Protein AF-A0A7J9FL46-F1 (afdb_monomer)

Solvent-accessible surface area (backbone atoms only — not comparable to full-atom values): 5377 Å² total; per-residue (Å²): 137,85,83,79,82,79,79,81,72,77,79,71,74,87,61,84,74,80,79,84,47,72,70,57,53,53,50,51,51,49,52,52,52,51,47,53,72,69,40,83,39,56,48,100,88,47,71,39,90,67,45,51,58,54,52,26,53,54,43,42,71,78,39,67,85,64,78,64,39,36,71,70,52,47,57,55,47,55,62,45,66,76,71,109

Structure (mmCIF, N/CA/C/O backbone):
data_AF-A0A7J9FL46-F1
#
_entry.id   AF-A0A7J9FL46-F1
#
loop_
_atom_site.group_PDB
_atom_site.id
_atom_site.type_symbol
_atom_site.label_atom_id
_atom_site.label_alt_id
_atom_site.label_comp_id
_atom_site.label_asym_id
_atom_site.label_entity_id
_atom_site.label_seq_id
_atom_site.pdbx_PDB_ins_code
_atom_site.Cartn_x
_atom_site.Cartn_y
_atom_site.Cartn_z
_atom_site.occupancy
_atom_site.B_iso_or_equiv
_atom_site.auth_seq_id
_atom_site.auth_comp_id
_atom_site.auth_asym_id
_atom_site.auth_atom_id
_atom_site.pdbx_PDB_model_num
ATOM 1 N N . SER A 1 1 ? 7.532 23.069 -48.712 1.00 44.94 1 SER A N 1
ATOM 2 C CA . SER A 1 1 ? 7.635 23.656 -47.360 1.00 44.94 1 SER A CA 1
ATOM 3 C C . SER A 1 1 ? 7.168 22.614 -46.355 1.00 44.94 1 SER A C 1
ATOM 5 O O . SER A 1 1 ? 5.975 22.418 -46.180 1.00 44.94 1 SER A O 1
ATOM 7 N N . GLY A 1 2 ? 8.108 21.838 -45.808 1.00 42.06 2 GLY A N 1
ATOM 8 C CA . GLY A 1 2 ? 7.809 20.711 -44.921 1.00 42.06 2 GLY A CA 1
ATOM 9 C C . GLY A 1 2 ? 7.612 21.169 -43.478 1.00 42.06 2 GLY A C 1
ATOM 10 O O . GLY A 1 2 ? 8.485 21.827 -42.920 1.00 42.06 2 GLY A O 1
ATOM 11 N N . PHE A 1 3 ? 6.474 20.819 -42.884 1.00 47.38 3 PHE A N 1
ATOM 12 C CA . PHE A 1 3 ? 6.246 20.945 -41.449 1.00 47.38 3 PHE A CA 1
ATOM 13 C C . PHE A 1 3 ? 6.819 19.707 -40.752 1.00 47.38 3 PHE A C 1
ATOM 15 O O . PHE A 1 3 ? 6.264 18.616 -40.852 1.00 47.38 3 PHE A O 1
ATOM 22 N N . SER A 1 4 ? 7.939 19.876 -40.051 1.00 55.12 4 SER A N 1
ATOM 23 C CA . SER A 1 4 ? 8.497 18.850 -39.170 1.00 55.12 4 SER A CA 1
ATOM 24 C C . SER A 1 4 ? 7.793 18.919 -37.816 1.00 55.12 4 SER A C 1
ATOM 26 O O . SER A 1 4 ? 8.068 19.811 -37.016 1.00 55.12 4 SER A O 1
ATOM 28 N N . GLN A 1 5 ? 6.878 17.982 -37.552 1.00 52.84 5 GLN A N 1
ATOM 29 C CA . GLN A 1 5 ? 6.368 17.740 -36.201 1.00 52.84 5 GLN A CA 1
ATOM 30 C C . GLN A 1 5 ? 7.506 17.192 -35.336 1.00 52.84 5 GLN A C 1
ATOM 32 O O . GLN A 1 5 ? 7.963 16.063 -35.512 1.00 52.84 5 GLN A O 1
ATOM 37 N N . SER A 1 6 ? 7.972 18.000 -34.389 1.00 47.59 6 SER A N 1
ATOM 38 C CA . SER A 1 6 ? 8.874 17.560 -33.335 1.00 47.59 6 SER A CA 1
ATOM 39 C C . SER A 1 6 ? 8.093 16.728 -32.318 1.00 47.59 6 SER A C 1
ATOM 41 O O . SER A 1 6 ? 7.332 17.240 -31.499 1.00 47.59 6 SER A O 1
ATOM 43 N N . SER A 1 7 ? 8.290 15.411 -32.360 1.00 51.59 7 SER A N 1
ATOM 44 C CA . SER A 1 7 ? 7.869 14.510 -31.290 1.00 51.59 7 SER A CA 1
ATOM 45 C C . SER A 1 7 ? 8.602 14.894 -30.007 1.00 51.59 7 SER A C 1
ATOM 47 O O . SER A 1 7 ? 9.786 14.598 -29.836 1.00 51.59 7 SER A O 1
ATOM 49 N N . VAL A 1 8 ? 7.896 15.562 -29.095 1.00 49.28 8 VAL A N 1
ATOM 50 C CA . VAL A 1 8 ? 8.347 15.803 -27.723 1.00 49.28 8 VAL A CA 1
ATOM 51 C C . VAL A 1 8 ? 8.404 14.473 -26.978 1.00 49.28 8 VAL A C 1
ATOM 53 O O . VAL A 1 8 ? 7.499 14.079 -26.249 1.00 49.28 8 VAL A O 1
ATOM 56 N N . HIS A 1 9 ? 9.494 13.739 -27.169 1.00 47.44 9 HIS A N 1
ATOM 57 C CA . HIS A 1 9 ? 9.836 12.650 -26.278 1.00 47.44 9 HIS A CA 1
ATOM 58 C C . HIS A 1 9 ? 10.343 13.301 -24.990 1.00 47.44 9 HIS A C 1
ATOM 60 O O . HIS A 1 9 ? 11.501 13.710 -24.909 1.00 47.44 9 HIS A O 1
ATOM 66 N N . SER A 1 10 ? 9.462 13.462 -23.995 1.00 50.44 10 SER A N 1
ATOM 67 C CA . SER A 1 10 ? 9.893 13.799 -22.641 1.00 50.44 10 SER A CA 1
ATOM 68 C C . SER A 1 10 ? 10.953 12.781 -22.240 1.00 50.44 10 SER A C 1
ATOM 70 O O . SER A 1 10 ? 10.649 11.614 -21.987 1.00 50.44 10 SER A O 1
ATOM 72 N N . GLN A 1 11 ? 12.210 13.219 -22.200 1.00 53.12 11 GLN A N 1
ATOM 73 C CA . GLN A 1 11 ? 13.288 12.487 -21.562 1.00 53.12 11 GLN A CA 1
ATOM 74 C C . GLN A 1 11 ? 12.976 12.440 -20.064 1.00 53.12 11 GLN A C 1
ATOM 76 O O . GLN A 1 11 ? 13.504 13.213 -19.272 1.00 53.12 11 GLN A O 1
ATOM 81 N N . SER A 1 12 ? 12.101 11.519 -19.655 1.00 51.16 12 SER A N 1
ATOM 82 C CA . SER A 1 12 ? 12.124 11.044 -18.282 1.00 51.16 12 SER A CA 1
ATOM 83 C C . SER A 1 12 ? 13.479 10.371 -18.116 1.00 51.16 12 SER A C 1
ATOM 85 O O . SER A 1 12 ? 13.786 9.419 -18.844 1.00 51.16 12 SER A O 1
ATOM 87 N N . SER A 1 13 ? 14.299 10.922 -17.228 1.00 47.75 13 SER A N 1
ATOM 88 C CA . SER A 1 13 ? 15.618 10.427 -16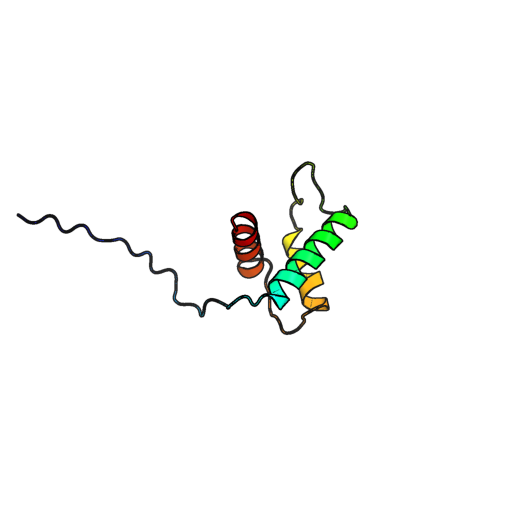.857 1.00 47.75 13 SER A CA 1
ATOM 89 C C . SER A 1 13 ? 15.669 8.898 -16.895 1.00 47.75 13 SER A C 1
ATOM 91 O O . SER A 1 13 ? 14.840 8.202 -16.304 1.00 47.75 13 SER A O 1
ATOM 93 N N . ARG A 1 14 ? 16.655 8.359 -17.620 1.00 53.56 14 ARG A N 1
ATOM 94 C CA . ARG A 1 14 ? 16.980 6.926 -17.646 1.00 53.56 14 ARG A CA 1
ATOM 95 C C . ARG A 1 14 ? 17.605 6.512 -16.310 1.00 53.56 14 ARG A C 1
ATOM 97 O O . ARG A 1 14 ? 18.709 5.988 -16.272 1.00 53.56 14 ARG A O 1
ATOM 104 N N . GLY A 1 15 ? 16.908 6.759 -15.203 1.00 54.38 15 GLY A N 1
ATOM 105 C CA . GLY A 1 15 ? 17.124 5.987 -13.994 1.00 54.38 15 GLY A CA 1
ATOM 106 C C . GLY A 1 15 ? 16.782 4.541 -14.327 1.00 54.38 15 GLY A C 1
ATOM 107 O O . GLY A 1 15 ? 15.790 4.280 -15.013 1.00 54.38 15 GLY A O 1
ATOM 108 N N . THR A 1 16 ? 17.608 3.595 -13.895 1.00 53.50 16 THR A N 1
ATOM 109 C CA . THR A 1 16 ? 17.289 2.166 -13.939 1.00 53.50 16 THR A CA 1
ATOM 110 C C . THR A 1 16 ? 15.889 1.967 -13.364 1.00 53.50 16 THR A C 1
ATOM 112 O O . THR A 1 16 ? 15.697 2.043 -12.150 1.00 53.50 16 THR A O 1
ATOM 115 N N . LYS A 1 17 ? 14.885 1.771 -14.233 1.00 65.00 17 LYS A N 1
ATOM 116 C CA . LYS A 1 17 ? 13.509 1.506 -13.806 1.00 65.00 17 LYS A CA 1
ATOM 117 C C . LYS A 1 17 ? 13.570 0.231 -12.981 1.00 65.00 17 LYS A C 1
ATOM 119 O O . LYS A 1 17 ? 13.832 -0.841 -13.528 1.00 65.00 17 LYS A O 1
ATOM 124 N N . ARG A 1 18 ? 13.393 0.345 -11.661 1.00 73.31 18 ARG A N 1
ATOM 125 C CA . ARG A 1 18 ? 13.359 -0.822 -10.781 1.00 73.31 18 ARG A CA 1
ATOM 126 C C . ARG A 1 18 ? 12.273 -1.757 -11.303 1.00 73.31 18 ARG A C 1
ATOM 128 O O . ARG A 1 18 ? 11.097 -1.391 -11.328 1.00 73.31 18 ARG A O 1
ATOM 135 N N . LYS A 1 19 ? 12.687 -2.943 -11.750 1.00 80.88 19 LYS A N 1
ATOM 136 C CA . LYS A 1 19 ? 11.764 -3.993 -12.168 1.00 80.88 19 LYS A CA 1
ATOM 137 C C . LYS A 1 19 ? 11.048 -4.494 -10.919 1.00 80.88 19 LYS A C 1
ATOM 139 O O . LYS A 1 19 ? 11.692 -4.908 -9.952 1.00 80.88 19 LYS A O 1
ATOM 144 N N . TRP A 1 20 ? 9.727 -4.384 -10.926 1.00 87.31 20 TRP A N 1
ATOM 145 C CA . TRP A 1 20 ? 8.891 -5.052 -9.943 1.00 87.31 20 TRP A CA 1
ATOM 146 C C . TRP A 1 20 ? 8.777 -6.514 -10.342 1.00 87.31 20 TRP A C 1
ATOM 148 O O . TRP A 1 20 ? 8.753 -6.842 -11.526 1.00 87.31 20 TRP A O 1
ATOM 158 N N . VAL A 1 21 ? 8.818 -7.381 -9.341 1.00 88.81 21 VAL A N 1
ATOM 159 C CA . VAL A 1 21 ? 8.690 -8.825 -9.522 1.00 88.81 21 VAL A CA 1
ATOM 160 C C . VAL A 1 21 ? 7.403 -9.259 -8.829 1.00 88.81 21 VAL A C 1
ATOM 162 O O . VAL A 1 21 ? 7.099 -8.680 -7.781 1.00 88.81 21 VAL A O 1
ATOM 165 N N . PRO A 1 22 ? 6.702 -10.297 -9.320 1.00 91.25 22 PRO A N 1
ATOM 166 C CA . PRO A 1 22 ? 5.402 -10.700 -8.778 1.00 91.25 22 PRO A CA 1
ATOM 167 C C . PRO A 1 22 ? 5.405 -10.909 -7.261 1.00 91.25 22 PRO A C 1
ATOM 169 O O . PRO A 1 22 ? 4.475 -10.512 -6.572 1.00 91.25 22 PRO A O 1
ATOM 172 N N . LYS A 1 23 ? 6.505 -11.442 -6.710 1.00 90.94 23 LYS A N 1
ATOM 173 C CA . LYS A 1 23 ? 6.676 -11.606 -5.260 1.00 90.94 23 LYS A CA 1
ATOM 174 C C . LYS A 1 23 ? 6.584 -10.280 -4.491 1.00 90.94 23 LYS A C 1
ATOM 176 O O . LYS A 1 23 ? 5.962 -10.240 -3.441 1.00 90.94 23 LYS A O 1
ATOM 181 N N . LYS A 1 24 ? 7.189 -9.201 -5.001 1.00 90.88 24 LYS A N 1
ATOM 182 C CA . LYS A 1 24 ? 7.137 -7.875 -4.361 1.00 90.88 24 LYS A CA 1
ATOM 183 C C . LYS A 1 24 ? 5.751 -7.251 -4.473 1.00 90.88 24 LYS A C 1
ATOM 185 O O . LYS A 1 24 ? 5.314 -6.618 -3.520 1.00 90.88 24 LYS A O 1
ATOM 190 N N . ASP A 1 25 ? 5.082 -7.436 -5.610 1.00 93.12 25 ASP A N 1
ATOM 191 C CA . ASP A 1 25 ? 3.711 -6.955 -5.799 1.00 93.12 25 ASP A CA 1
ATOM 192 C C . ASP A 1 25 ? 2.748 -7.673 -4.847 1.00 93.12 25 ASP A C 1
ATOM 194 O O . ASP A 1 25 ? 1.972 -7.017 -4.159 1.00 93.12 25 ASP A O 1
ATOM 198 N N . ALA A 1 26 ? 2.875 -8.996 -4.705 1.00 94.56 26 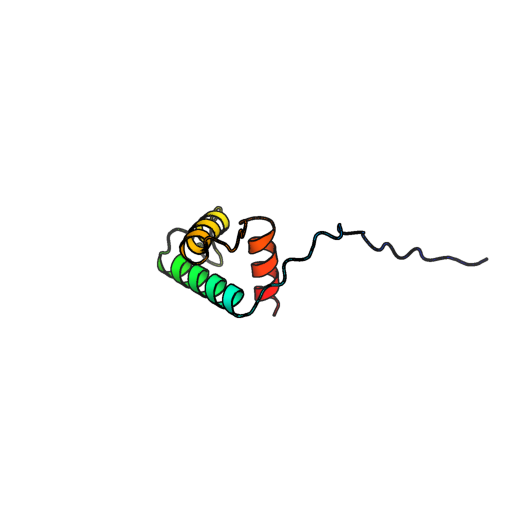ALA A N 1
ATOM 199 C CA . ALA A 1 26 ? 2.097 -9.774 -3.744 1.00 94.56 26 ALA A CA 1
ATOM 200 C C . ALA A 1 26 ? 2.321 -9.302 -2.297 1.00 94.56 26 ALA A C 1
ATOM 202 O O . ALA A 1 26 ? 1.356 -9.123 -1.559 1.00 94.56 26 ALA A O 1
ATOM 203 N N . THR A 1 27 ? 3.571 -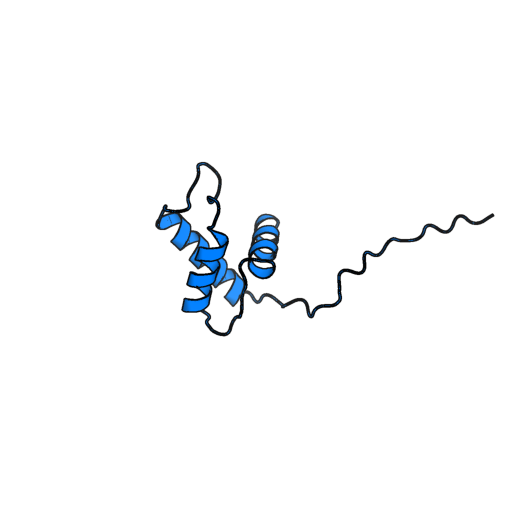9.038 -1.894 1.00 95.69 27 THR A N 1
ATOM 204 C CA . THR A 1 27 ? 3.860 -8.484 -0.561 1.00 95.69 27 THR A CA 1
ATOM 205 C C . THR A 1 27 ? 3.258 -7.091 -0.376 1.00 95.69 27 THR A C 1
ATOM 207 O O . THR A 1 27 ? 2.677 -6.821 0.668 1.00 95.69 27 THR A O 1
ATOM 210 N N . LEU A 1 28 ? 3.350 -6.211 -1.379 1.00 95.56 28 LEU A N 1
ATOM 211 C CA . LEU A 1 28 ? 2.737 -4.882 -1.319 1.00 95.56 28 LEU A CA 1
ATOM 212 C C . LEU A 1 28 ? 1.215 -4.977 -1.138 1.00 95.56 28 LEU A C 1
ATOM 214 O O . LEU A 1 28 ? 0.667 -4.290 -0.280 1.00 95.56 28 LEU A O 1
ATOM 218 N N . VAL A 1 29 ? 0.544 -5.840 -1.906 1.00 95.50 29 VAL A N 1
ATOM 219 C CA . VAL A 1 29 ? -0.905 -6.061 -1.788 1.00 95.50 29 VAL A CA 1
ATOM 220 C C . VAL A 1 29 ? -1.263 -6.621 -0.411 1.00 95.50 29 VAL A C 1
ATOM 222 O O . VAL A 1 29 ? -2.199 -6.120 0.207 1.00 95.50 29 VAL A O 1
ATOM 225 N N . ALA A 1 30 ? -0.496 -7.583 0.109 1.00 96.75 30 ALA A N 1
ATOM 226 C CA . ALA A 1 30 ? -0.702 -8.114 1.456 1.00 96.75 30 ALA A CA 1
ATOM 227 C C . ALA A 1 30 ? -0.596 -7.012 2.526 1.00 96.75 30 ALA A C 1
ATOM 229 O O . ALA A 1 30 ? -1.527 -6.833 3.305 1.00 96.75 30 ALA A O 1
ATOM 230 N N . CYS A 1 31 ? 0.455 -6.183 2.490 1.00 96.25 31 CYS A N 1
ATOM 231 C CA . CYS A 1 31 ? 0.594 -5.062 3.424 1.00 96.25 31 CYS A CA 1
ATOM 232 C C . CYS A 1 31 ? -0.548 -4.038 3.301 1.00 96.25 31 CYS A C 1
ATOM 234 O O . CYS A 1 31 ? -0.948 -3.448 4.300 1.00 96.25 31 CYS A O 1
ATOM 236 N N . MET A 1 32 ? -1.092 -3.815 2.099 1.00 96.00 32 MET A N 1
ATOM 237 C CA . MET A 1 32 ? -2.260 -2.944 1.906 1.00 96.00 32 MET A CA 1
ATOM 238 C C . MET A 1 32 ? -3.534 -3.529 2.524 1.00 96.00 32 MET A C 1
ATOM 240 O O . MET A 1 32 ? -4.323 -2.775 3.093 1.00 96.00 32 MET A O 1
ATOM 244 N N . VAL A 1 33 ? -3.733 -4.845 2.428 1.00 95.88 33 VAL A N 1
ATOM 245 C CA . VAL A 1 33 ? -4.851 -5.549 3.075 1.00 95.88 33 VAL A CA 1
ATOM 246 C C . VAL A 1 33 ? -4.711 -5.484 4.594 1.00 95.88 33 VAL A C 1
ATOM 248 O 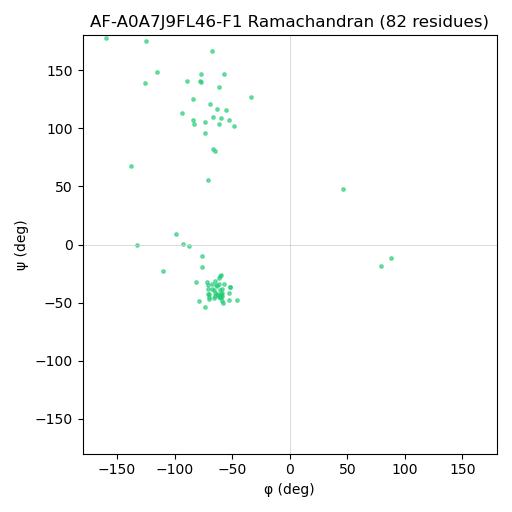O . VAL A 1 33 ? -5.664 -5.115 5.276 1.00 95.88 33 VAL A O 1
ATOM 251 N N . ASP A 1 34 ? -3.517 -5.745 5.124 1.00 96.12 34 ASP A N 1
ATOM 252 C CA . ASP A 1 34 ? -3.245 -5.651 6.560 1.00 96.12 34 ASP A CA 1
ATOM 253 C C . ASP A 1 34 ? -3.488 -4.230 7.082 1.00 96.12 34 ASP A C 1
ATOM 255 O O . ASP A 1 34 ? -4.180 -4.039 8.082 1.00 96.12 34 ASP A O 1
ATOM 259 N N . LEU A 1 35 ? -3.005 -3.213 6.360 1.00 95.69 35 LEU A N 1
ATOM 260 C CA . LEU A 1 35 ? -3.236 -1.810 6.704 1.00 95.69 35 LEU A CA 1
ATOM 261 C C . LEU A 1 35 ? -4.729 -1.453 6.709 1.00 95.69 35 LEU A C 1
ATOM 263 O O . LEU A 1 35 ? -5.183 -0.711 7.583 1.00 95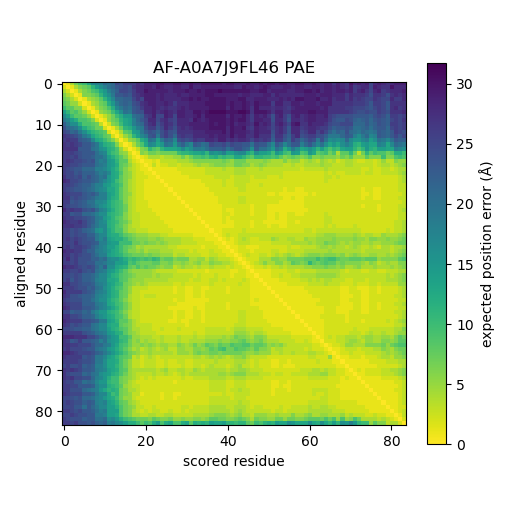.69 35 LEU A O 1
ATOM 267 N N . HIS A 1 36 ? -5.492 -1.985 5.751 1.00 95.12 36 HIS A N 1
ATOM 268 C CA . HIS A 1 36 ? -6.939 -1.807 5.702 1.00 95.12 36 HIS A CA 1
ATOM 269 C C . HIS A 1 36 ? -7.636 -2.467 6.895 1.00 95.12 36 HIS A C 1
ATOM 271 O O . HIS A 1 36 ? -8.535 -1.868 7.483 1.00 95.12 36 HIS A O 1
ATOM 277 N N . ASN A 1 37 ? -7.207 -3.666 7.286 1.00 95.50 37 ASN A N 1
ATOM 278 C CA . ASN A 1 37 ? -7.779 -4.394 8.418 1.00 95.50 37 ASN A CA 1
ATOM 279 C C . ASN A 1 37 ? -7.496 -3.706 9.760 1.00 95.50 37 ASN A C 1
ATOM 281 O O . ASN A 1 37 ? -8.346 -3.722 10.645 1.00 95.50 37 ASN A O 1
ATOM 285 N N . VAL A 1 38 ? -6.336 -3.055 9.901 1.00 93.94 38 VAL A N 1
ATOM 286 C CA . VAL A 1 38 ? -6.006 -2.230 11.077 1.00 93.94 38 VAL A CA 1
ATOM 287 C C . VAL A 1 38 ? -6.926 -1.007 11.186 1.00 93.94 38 VAL A C 1
ATOM 289 O O . VAL A 1 38 ? -7.212 -0.535 12.284 1.00 93.94 38 VAL A O 1
ATOM 292 N N . GLY A 1 39 ? -7.393 -0.459 10.062 1.00 93.44 39 GLY A N 1
ATOM 293 C CA . GLY A 1 39 ? -8.395 0.609 10.037 1.00 93.44 39 GLY A CA 1
ATOM 294 C C . GLY A 1 39 ? -7.874 2.022 10.325 1.00 93.44 39 GLY A C 1
ATOM 295 O O . GLY A 1 39 ? -8.518 2.996 9.930 1.00 93.44 39 GLY A O 1
ATOM 296 N N . THR A 1 40 ? -6.690 2.174 10.929 1.00 92.94 40 THR A N 1
ATOM 297 C CA . THR A 1 40 ? -6.099 3.477 11.306 1.00 92.94 40 THR A CA 1
ATOM 298 C C . THR A 1 40 ? -6.038 4.467 10.142 1.00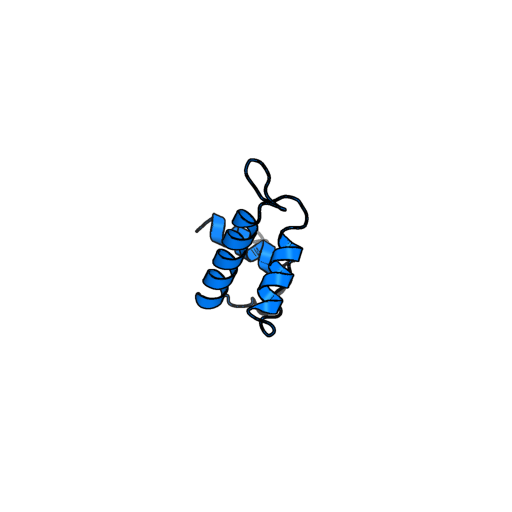 92.94 40 THR A C 1
ATOM 300 O O . THR A 1 40 ? -6.363 5.649 10.292 1.00 92.94 40 THR A O 1
ATOM 303 N N . PHE A 1 41 ? -5.660 3.983 8.957 1.00 94.06 41 PHE A N 1
ATOM 304 C CA . PHE A 1 41 ? -5.524 4.804 7.757 1.00 94.06 41 PHE A CA 1
ATOM 305 C C . PHE A 1 41 ? -6.735 4.722 6.826 1.00 94.06 41 PHE A C 1
ATOM 307 O O . PHE A 1 41 ? -6.664 5.266 5.730 1.00 94.06 41 PHE A O 1
ATOM 314 N N . ASN A 1 42 ? -7.854 4.111 7.216 1.00 94.19 42 ASN A N 1
ATOM 315 C CA . ASN A 1 42 ? -9.029 4.036 6.346 1.00 94.19 42 ASN A CA 1
ATOM 316 C C . ASN A 1 42 ? -9.787 5.371 6.324 1.00 94.19 42 ASN A C 1
ATOM 318 O O . ASN A 1 42 ? -9.944 6.042 7.349 1.00 94.19 42 ASN A O 1
ATOM 322 N N . ALA A 1 43 ? -10.258 5.748 5.143 1.00 92.25 43 ALA A N 1
ATOM 323 C CA . ALA A 1 43 ? -11.300 6.737 4.893 1.00 92.25 43 ALA A CA 1
ATOM 324 C C . ALA A 1 43 ? -12.398 6.081 4.037 1.00 92.25 43 ALA A C 1
ATOM 326 O O . ALA A 1 43 ? -12.221 4.957 3.574 1.00 92.25 43 ALA A O 1
ATOM 327 N N . ASP A 1 44 ? -13.494 6.797 3.783 1.00 86.81 44 ASP A N 1
ATOM 328 C CA . ASP A 1 44 ? -14.722 6.238 3.193 1.00 86.81 44 ASP A CA 1
ATOM 329 C C . ASP A 1 44 ? -14.506 5.444 1.894 1.00 86.81 44 ASP A C 1
ATOM 331 O O . ASP A 1 44 ? -15.169 4.441 1.656 1.00 86.81 44 ASP A O 1
ATOM 335 N N . THR A 1 45 ? -13.570 5.877 1.043 1.00 86.25 45 THR A N 1
ATOM 336 C CA . THR A 1 45 ? -13.302 5.247 -0.269 1.00 86.25 45 THR A CA 1
ATOM 337 C C . THR A 1 45 ? -11.820 4.995 -0.553 1.00 86.25 45 THR A C 1
ATOM 339 O O . THR A 1 45 ? -11.455 4.517 -1.630 1.00 86.25 45 THR A O 1
ATOM 342 N N . ARG A 1 46 ? -10.926 5.367 0.369 1.00 90.44 46 ARG A N 1
ATOM 343 C CA . ARG A 1 46 ? -9.471 5.325 0.157 1.00 90.44 46 ARG A CA 1
ATOM 344 C C . ARG A 1 46 ? -8.711 5.322 1.474 1.00 90.44 46 ARG A C 1
ATOM 346 O O . ARG A 1 46 ? -9.289 5.507 2.534 1.00 90.44 46 ARG A O 1
ATOM 353 N N . PHE A 1 47 ? -7.389 5.246 1.392 1.00 94.56 47 PHE A N 1
ATOM 354 C CA . PHE A 1 47 ? -6.539 5.537 2.537 1.00 94.56 47 PHE A CA 1
ATOM 355 C C . PHE A 1 47 ? -6.397 7.049 2.807 1.00 94.56 47 PHE A C 1
ATOM 357 O O . PHE A 1 47 ? -6.379 7.876 1.887 1.00 94.56 47 PHE A O 1
ATOM 364 N N . LYS A 1 48 ? -6.268 7.405 4.086 1.00 95.50 48 LYS A N 1
ATOM 365 C CA . LYS A 1 48 ? -5.927 8.733 4.611 1.00 95.50 48 LYS A CA 1
ATOM 366 C C . LYS A 1 48 ? -4.488 9.114 4.257 1.00 95.50 48 LYS A C 1
ATOM 368 O O . LYS A 1 48 ? -3.677 8.286 3.843 1.00 95.50 48 LYS A O 1
ATOM 373 N N . ALA A 1 49 ? -4.158 10.391 4.438 1.00 93.62 49 ALA A N 1
ATOM 374 C CA . ALA A 1 49 ? -2.790 10.870 4.271 1.00 93.62 49 ALA A CA 1
ATOM 375 C C . ALA A 1 49 ? -1.814 10.106 5.187 1.00 93.62 49 ALA A C 1
ATOM 377 O O . ALA A 1 49 ? -2.171 9.687 6.284 1.00 93.62 49 ALA A O 1
ATOM 378 N N . GLY A 1 50 ? -0.582 9.912 4.716 1.00 94.44 50 GLY A N 1
ATOM 379 C CA . GLY A 1 50 ? 0.462 9.203 5.463 1.00 94.44 50 GLY A CA 1
ATOM 380 C C . GLY A 1 50 ? 0.490 7.682 5.276 1.00 94.44 50 GLY A C 1
ATOM 381 O O . GLY A 1 50 ? 1.505 7.079 5.608 1.00 94.44 50 GLY A O 1
ATOM 382 N N . TYR A 1 51 ? -0.531 7.067 4.663 1.00 96.50 51 TYR A N 1
ATOM 383 C CA . TYR A 1 51 ? -0.587 5.605 4.486 1.00 96.50 51 TYR A CA 1
ATOM 384 C C . TYR A 1 51 ? 0.621 5.026 3.729 1.00 96.50 51 TYR A C 1
ATOM 386 O O . TYR A 1 51 ? 1.083 3.937 4.046 1.00 96.50 51 TYR A O 1
ATOM 394 N N . LEU A 1 52 ? 1.179 5.769 2.762 1.00 96.56 52 LEU A N 1
ATOM 395 C CA . LEU A 1 52 ? 2.369 5.338 2.019 1.00 96.56 52 LEU A CA 1
ATOM 396 C C . LEU A 1 52 ? 3.601 5.190 2.918 1.00 96.56 52 LEU A C 1
ATOM 398 O O . LEU A 1 52 ? 4.405 4.296 2.680 1.00 96.56 52 LEU A O 1
ATOM 402 N N . ASN A 1 53 ? 3.745 6.047 3.932 1.00 95.94 53 ASN A N 1
ATOM 403 C CA . ASN A 1 53 ? 4.865 5.973 4.870 1.00 95.94 53 ASN A CA 1
ATOM 404 C C . ASN A 1 53 ? 4.723 4.752 5.781 1.00 95.94 53 ASN A C 1
ATOM 406 O O . ASN A 1 53 ? 5.717 4.135 6.142 1.00 95.94 53 ASN A O 1
ATOM 410 N N . GLU A 1 54 ? 3.491 4.390 6.144 1.00 96.12 54 GLU A N 1
ATOM 411 C CA . GLU A 1 54 ? 3.251 3.184 6.932 1.00 96.12 54 GLU A CA 1
ATOM 412 C C . GLU A 1 54 ? 3.490 1.920 6.102 1.00 96.12 54 GLU A C 1
ATOM 414 O O . GLU A 1 54 ? 4.186 1.014 6.551 1.00 96.12 54 GLU A O 1
ATOM 419 N N . LEU A 1 55 ? 3.033 1.903 4.844 1.00 95.81 55 LEU A N 1
ATOM 420 C CA . LEU A 1 55 ? 3.357 0.824 3.907 1.00 95.81 55 LEU A CA 1
ATOM 421 C C . LEU A 1 55 ? 4.866 0.677 3.689 1.00 95.81 55 LEU A C 1
ATOM 423 O O . LEU A 1 55 ? 5.348 -0.448 3.589 1.00 95.81 55 LEU A O 1
ATOM 427 N N . GLU A 1 56 ? 5.615 1.783 3.622 1.00 96.06 56 GLU A N 1
ATOM 428 C CA . GLU A 1 56 ? 7.079 1.746 3.556 1.00 96.06 56 GLU A CA 1
ATOM 429 C C . GLU A 1 56 ? 7.669 1.018 4.767 1.00 96.06 56 GLU A C 1
ATOM 431 O O . GLU A 1 56 ? 8.417 0.067 4.568 1.00 96.06 56 GLU A O 1
ATOM 436 N N . LYS A 1 57 ? 7.273 1.364 5.999 1.00 95.50 57 LYS A N 1
ATOM 437 C CA . LYS A 1 57 ? 7.761 0.676 7.210 1.00 95.50 57 LYS A CA 1
ATOM 438 C C . LYS A 1 57 ? 7.392 -0.807 7.236 1.00 95.50 57 LYS A C 1
ATOM 440 O O . LYS A 1 57 ? 8.230 -1.647 7.551 1.00 95.50 57 LYS A O 1
ATOM 445 N N . MET A 1 58 ? 6.145 -1.145 6.897 1.00 95.56 58 MET A N 1
ATOM 446 C CA . MET A 1 58 ? 5.694 -2.541 6.838 1.00 95.56 58 MET A CA 1
ATOM 447 C C . MET A 1 58 ? 6.529 -3.338 5.829 1.00 95.56 58 MET A C 1
ATOM 449 O O . MET A 1 58 ? 6.965 -4.451 6.118 1.00 95.56 58 MET A O 1
ATOM 453 N N . LEU A 1 59 ? 6.817 -2.750 4.666 1.00 94.69 59 LEU A N 1
ATOM 454 C CA . LEU A 1 59 ? 7.659 -3.372 3.649 1.00 94.69 59 LEU A CA 1
ATOM 455 C C 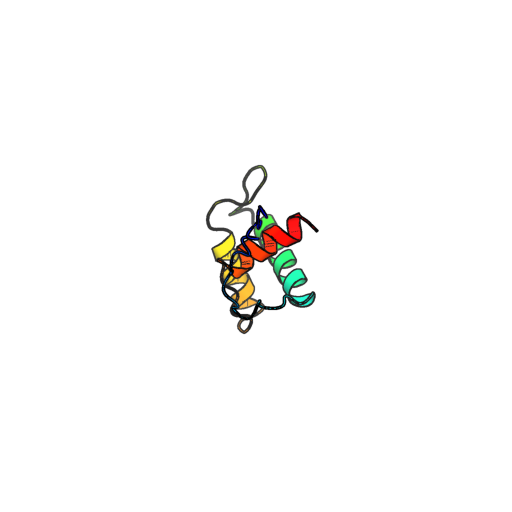. LEU A 1 59 ? 9.138 -3.414 4.030 1.00 94.69 59 LEU A C 1
ATOM 457 O O . LEU A 1 59 ? 9.804 -4.367 3.645 1.00 94.69 59 LEU A O 1
ATOM 461 N N . GLU A 1 60 ? 9.663 -2.441 4.771 1.00 94.44 60 GLU A N 1
ATOM 462 C CA . GLU A 1 60 ? 11.022 -2.500 5.321 1.00 94.44 60 GLU A CA 1
ATOM 463 C C . GLU A 1 60 ? 11.153 -3.646 6.338 1.00 94.44 60 GLU A C 1
ATOM 465 O O . GLU A 1 60 ? 12.167 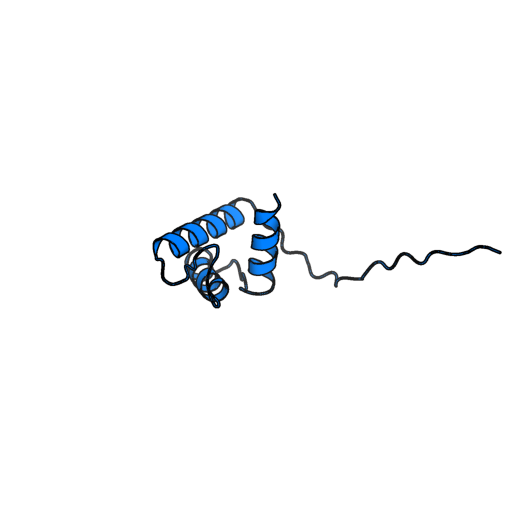-4.338 6.344 1.00 94.44 60 GLU A O 1
ATOM 470 N N . ASN A 1 61 ? 10.104 -3.942 7.111 1.00 93.12 61 ASN A N 1
ATOM 471 C CA . ASN A 1 61 ? 10.096 -5.088 8.026 1.00 93.12 61 ASN A CA 1
ATOM 472 C C . ASN A 1 61 ? 10.044 -6.436 7.287 1.00 93.12 61 ASN A C 1
ATOM 474 O O . ASN A 1 61 ? 10.752 -7.372 7.653 1.00 93.12 61 ASN A O 1
ATOM 478 N N . VAL A 1 62 ? 9.219 -6.553 6.240 1.00 92.81 62 VAL A N 1
ATOM 479 C CA . VAL A 1 62 ? 9.055 -7.817 5.492 1.00 92.81 62 VAL A CA 1
ATOM 480 C C . VAL A 1 62 ? 10.173 -8.022 4.461 1.00 92.81 62 VAL A C 1
ATOM 482 O O . VAL A 1 62 ? 10.574 -9.150 4.171 1.00 92.81 62 VAL A O 1
ATOM 485 N N . LEU A 1 63 ? 10.688 -6.936 3.885 1.00 90.75 63 LEU A N 1
ATOM 486 C CA . LEU A 1 63 ? 11.683 -6.913 2.814 1.00 90.75 63 LEU A CA 1
ATOM 487 C C . LEU A 1 63 ? 12.751 -5.822 3.070 1.00 90.75 63 LEU A C 1
ATOM 489 O O . LEU A 1 63 ? 12.873 -4.885 2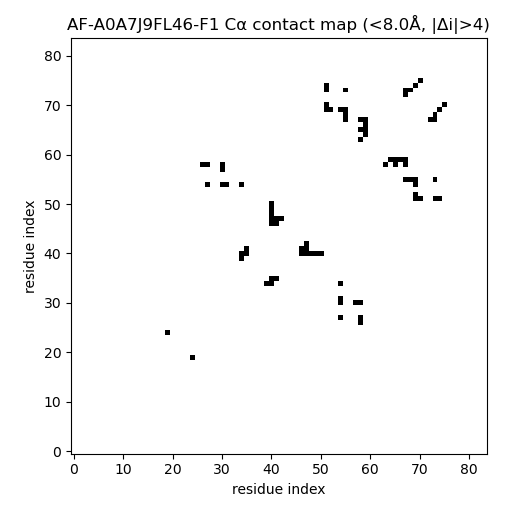.270 1.00 90.75 63 LEU A O 1
ATOM 493 N N . PRO A 1 64 ? 13.602 -5.962 4.104 1.00 85.38 64 PRO A N 1
ATOM 494 C CA . PRO A 1 64 ? 14.557 -4.919 4.519 1.00 85.38 64 PRO A CA 1
ATOM 495 C C . PRO A 1 64 ? 15.558 -4.512 3.428 1.00 85.38 64 PRO A C 1
ATOM 497 O O . PRO A 1 64 ? 16.014 -3.374 3.367 1.00 85.38 64 PRO A O 1
ATOM 500 N N . HIS A 1 65 ? 15.845 -5.407 2.483 1.00 85.81 65 HIS A N 1
ATOM 501 C CA . HIS A 1 65 ? 16.774 -5.157 1.376 1.00 85.81 65 HIS A CA 1
ATOM 502 C C . HIS A 1 65 ? 16.090 -4.624 0.109 1.00 85.81 65 HIS A C 1
ATOM 504 O O . HIS A 1 65 ? 16.738 -4.412 -0.919 1.00 85.81 65 HIS A O 1
ATOM 510 N N . ALA A 1 66 ? 14.767 -4.431 0.125 1.00 85.06 66 ALA A N 1
ATOM 511 C CA . ALA A 1 66 ? 14.049 -3.988 -1.062 1.00 85.06 66 ALA A CA 1
ATOM 512 C C . ALA A 1 66 ? 14.245 -2.497 -1.353 1.00 85.06 66 ALA A C 1
ATOM 514 O O . ALA A 1 66 ? 14.050 -2.112 -2.507 1.00 85.06 66 ALA A O 1
ATOM 515 N N . MET A 1 67 ? 14.663 -1.691 -0.364 1.00 87.25 67 MET A N 1
ATOM 516 C CA . MET A 1 67 ? 14.896 -0.243 -0.480 1.00 87.25 67 MET A CA 1
ATOM 517 C C . MET A 1 67 ? 13.737 0.465 -1.204 1.00 87.25 67 MET A C 1
ATOM 519 O O . MET A 1 67 ? 13.955 1.159 -2.200 1.00 87.25 67 MET A O 1
ATOM 523 N N . LEU A 1 68 ? 12.497 0.179 -0.801 1.00 90.19 68 LEU A N 1
ATOM 524 C CA . LEU A 1 68 ? 11.295 0.727 -1.427 1.00 90.19 68 LEU A CA 1
ATOM 525 C C . LEU A 1 68 ? 10.872 1.982 -0.676 1.00 90.19 68 LEU A C 1
ATOM 527 O O . LEU A 1 68 ? 10.448 1.891 0.465 1.00 90.19 68 LEU A O 1
ATOM 531 N N . LYS A 1 69 ? 10.959 3.139 -1.330 1.00 92.31 69 LYS A N 1
ATOM 532 C CA . LYS A 1 69 ? 10.517 4.408 -0.743 1.00 92.31 69 LYS A CA 1
ATOM 533 C C . LYS A 1 69 ? 9.048 4.688 -1.039 1.00 92.31 69 LYS A C 1
ATOM 535 O O . LYS A 1 69 ? 8.600 4.460 -2.171 1.00 92.31 69 LYS A O 1
ATOM 540 N N . ALA A 1 70 ? 8.322 5.238 -0.060 1.00 94.25 70 ALA A N 1
ATOM 541 C CA . ALA A 1 70 ? 6.929 5.672 -0.182 1.00 94.25 70 ALA A CA 1
ATOM 542 C C . ALA A 1 70 ? 6.718 6.472 -1.471 1.00 94.25 70 ALA A C 1
ATOM 544 O O . ALA A 1 70 ? 5.839 6.164 -2.284 1.00 94.25 70 ALA A O 1
ATOM 545 N N . LYS A 1 71 ? 7.622 7.429 -1.711 1.00 92.12 71 LYS A N 1
ATOM 546 C CA . LYS A 1 71 ? 7.757 8.148 -2.976 1.00 92.12 71 LYS A CA 1
ATOM 547 C C . LYS A 1 71 ? 9.191 8.047 -3.505 1.00 92.12 71 LYS A C 1
ATOM 549 O O . LYS A 1 71 ? 10.128 8.149 -2.720 1.00 92.12 71 LYS A O 1
ATOM 554 N N . PRO A 1 72 ? 9.393 7.858 -4.821 1.00 90.50 72 PRO A N 1
ATOM 555 C CA . PRO A 1 72 ? 8.373 7.671 -5.859 1.00 90.50 72 PRO A CA 1
ATOM 556 C C . PRO A 1 72 ? 7.933 6.202 -6.050 1.00 90.50 72 PRO A C 1
ATOM 558 O O . PRO A 1 72 ? 7.109 5.925 -6.922 1.00 90.50 72 PRO A O 1
ATOM 561 N N . ASN A 1 73 ? 8.501 5.230 -5.319 1.00 91.44 73 ASN A N 1
ATOM 562 C CA . ASN A 1 73 ? 8.399 3.815 -5.702 1.00 91.44 73 ASN A CA 1
ATOM 563 C C . ASN A 1 73 ? 7.013 3.210 -5.447 1.00 91.44 73 ASN A C 1
ATOM 565 O O . ASN A 1 73 ? 6.439 2.635 -6.376 1.00 91.44 73 ASN A O 1
ATOM 569 N N . LEU A 1 74 ? 6.492 3.324 -4.220 1.00 93.50 74 LEU A N 1
ATOM 570 C CA . LEU A 1 74 ? 5.198 2.731 -3.857 1.00 93.50 74 LEU A CA 1
ATOM 571 C C . LEU A 1 74 ? 4.044 3.468 -4.539 1.00 93.50 74 LEU A C 1
ATOM 573 O O . LEU A 1 74 ? 3.192 2.832 -5.155 1.00 93.50 74 LEU A O 1
ATOM 577 N N . GLU A 1 75 ? 4.070 4.804 -4.524 1.00 93.88 75 GLU A N 1
ATOM 578 C CA . GLU A 1 75 ? 3.067 5.646 -5.192 1.00 93.88 75 GLU A CA 1
ATOM 579 C C . GLU A 1 75 ? 2.892 5.273 -6.675 1.00 93.88 75 GLU A C 1
ATOM 581 O O . GLU A 1 75 ? 1.773 5.055 -7.147 1.00 93.88 75 GLU A O 1
ATOM 586 N N . SER A 1 76 ? 4.000 5.129 -7.411 1.00 92.62 76 SER A N 1
ATOM 587 C CA . SER A 1 76 ? 3.962 4.738 -8.824 1.00 92.62 76 SER A CA 1
ATOM 588 C C . SER A 1 76 ? 3.430 3.314 -9.029 1.00 92.62 76 SER A C 1
ATOM 590 O O . SER A 1 76 ? 2.672 3.071 -9.977 1.00 92.62 76 SER A O 1
ATOM 592 N N . ARG A 1 77 ? 3.799 2.370 -8.151 1.00 93.50 77 ARG A N 1
ATOM 593 C CA . ARG A 1 77 ? 3.379 0.969 -8.273 1.00 93.50 77 ARG A CA 1
ATOM 594 C C . ARG A 1 77 ? 1.898 0.788 -7.993 1.00 93.50 77 ARG A C 1
ATOM 596 O O . ARG A 1 77 ? 1.215 0.207 -8.827 1.00 93.50 77 ARG A O 1
ATOM 603 N N . ILE A 1 78 ? 1.387 1.370 -6.911 1.00 93.31 78 ILE A N 1
ATOM 604 C CA . ILE A 1 78 ? -0.040 1.317 -6.560 1.00 93.31 78 ILE A CA 1
ATOM 605 C C . ILE A 1 78 ? -0.885 1.931 -7.680 1.00 93.31 78 ILE A C 1
ATOM 607 O O . ILE A 1 78 ? -1.884 1.352 -8.096 1.00 93.31 78 ILE A O 1
ATOM 611 N N . ARG A 1 79 ? -0.462 3.070 -8.246 1.00 92.31 79 ARG A N 1
ATOM 612 C CA . ARG A 1 79 ? -1.158 3.677 -9.394 1.00 92.31 79 ARG A CA 1
ATOM 613 C C . ARG A 1 79 ? -1.185 2.766 -10.625 1.00 92.31 79 ARG A C 1
ATOM 615 O O . ARG A 1 79 ? -2.068 2.915 -11.464 1.00 92.31 79 ARG A O 1
ATOM 622 N N . THR A 1 80 ? -0.194 1.897 -10.790 1.00 91.12 80 THR A N 1
ATOM 623 C CA . THR A 1 80 ? -0.149 0.933 -11.898 1.00 91.12 80 THR A CA 1
ATOM 624 C C . THR A 1 80 ? -1.066 -0.252 -11.609 1.00 91.12 80 THR A C 1
ATOM 626 O O . THR A 1 80 ? -1.956 -0.493 -12.407 1.00 91.12 80 THR A O 1
ATOM 629 N N . LEU A 1 81 ? -0.980 -0.842 -10.412 1.00 89.94 81 LEU A N 1
ATOM 630 C CA . LEU A 1 81 ? -1.828 -1.964 -9.984 1.00 89.94 81 LEU A CA 1
ATOM 631 C C . LEU A 1 81 ? -3.331 -1.648 -9.970 1.00 89.94 81 LEU A C 1
ATOM 633 O O . LEU A 1 81 ? -4.139 -2.548 -10.109 1.00 89.94 81 LEU A O 1
ATOM 637 N N . LYS A 1 82 ? -3.728 -0.382 -9.794 1.00 85.62 82 LYS A N 1
ATOM 638 C CA . LYS A 1 82 ? -5.142 0.029 -9.890 1.00 85.62 82 LYS A CA 1
ATOM 639 C C . LYS A 1 82 ? -5.668 0.131 -11.330 1.00 85.62 82 LYS A C 1
ATOM 641 O O . LYS A 1 82 ? -6.845 0.435 -11.503 1.00 85.62 82 LYS A O 1
ATOM 646 N N . ARG A 1 83 ? -4.788 0.049 -12.331 1.00 84.44 83 ARG A N 1
ATOM 647 C CA . ARG A 1 83 ? -5.111 0.181 -13.762 1.00 84.44 83 ARG A CA 1
ATOM 648 C C . ARG A 1 83 ? -4.972 -1.132 -14.530 1.00 84.44 83 ARG A C 1
ATOM 650 O O . ARG A 1 83 ? -5.535 -1.204 -15.617 1.00 84.44 83 ARG A O 1
ATOM 657 N N . ASP A 1 84 ? -4.181 -2.066 -14.009 1.00 66.25 84 ASP A N 1
ATOM 658 C CA . ASP A 1 84 ? -4.177 -3.469 -14.437 1.00 66.25 84 ASP A CA 1
ATOM 659 C C . ASP A 1 84 ? -5.488 -4.151 -14.009 1.00 66.25 84 ASP A C 1
ATOM 661 O O . ASP A 1 84 ? -5.975 -5.003 -14.783 1.00 66.25 84 ASP A O 1
#

Sequence (84 aa):
SGFSQSSVHSQSSRGTKRKWVPKKDATLVACMVDLHNVGTFNADTRFKAGYLNELEKMLENVLPHAMLKAKPNLESRIRTLKRD

Mean predicted aligned error: 9.48 Å

Secondary structure (DSSP, 8-state):
---------------------HHHHHHHHHHHHHHHHH-TTB-SSSBPTTHHHHHHHHHHHH-TTS---IIIIIHHHHHHHTT-

pLDDT: mean 83.56, std 17.21, range [42.06, 96.75]

Nearest PDB structures (foldseek):
  7pik-assembly1_C  TM=5.689E-01  e=6.993E+00  Escherichia coli

Foldseek 3Di:
DDDDDDDPPPCPDPDPPPDDDVVNVVQLVVLVVVLVVVVPQDDPPDGHPPVLVVSVVSCCVVPVPPPAHSPPGSVVSVVVVVVD

Organism: NCBI:txid34281

Radius of gyration: 17.35 Å; Cα contacts (8 Å, |Δi|>4): 43; chains: 1; bounding box: 32×35×59 Å